Protein AF-X1HV99-F1 (afdb_monomer)

Organism: NCBI:txid412755

Secondary structure (DSSP, 8-state):
-HHHHHHHHHHHHHHHHHTTT--HHHHHHHHHHHHHHHHHHHHHH-

InterPro domains:
  IPR014995 Protein of unknown function DUF1844 [PF08899] (2-43)

Solvent-accessible surface area (backbone atoms only — not comparable to full-atom values): 2702 Å² total; per-residue (Å²): 119,65,68,61,53,52,51,50,54,51,51,49,54,47,45,67,73,34,64,89,7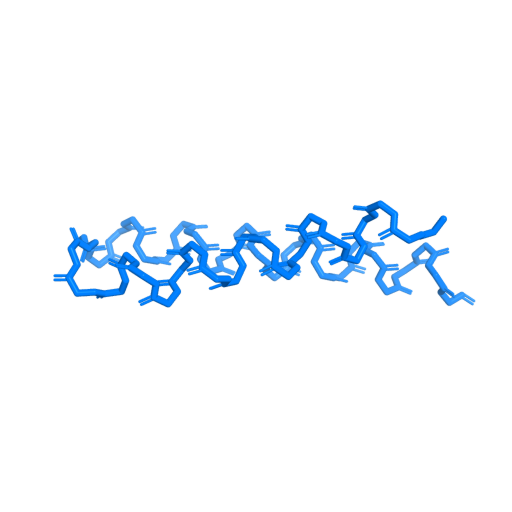6,47,52,77,66,55,45,51,52,52,53,51,52,52,49,52,54,49,52,52,45,52,67,72,76,104

Radius of gyration: 11.32 Å; Cα contacts (8 Å, |Δi|>4): 13; chains: 1; bounding box: 22×16×31 Å

pLDDT: mean 82.48, std 6.73, range [57.16, 89.31]

Mean predicted aligned error: 5.08 Å

Sequence (46 aa):
MDMAKYNIDMLEALQEKTKGNLTEQEGKVLENTLNEVRMAYVKVAG

Structure (mmCIF, N/CA/C/O backbone):
data_AF-X1HV99-F1
#
_entry.id   AF-X1HV99-F1
#
loop_
_atom_site.group_PDB
_atom_site.id
_atom_site.type_symbol
_atom_site.label_atom_id
_atom_site.label_alt_id
_atom_site.label_comp_id
_atom_site.label_asym_id
_atom_site.label_entity_id
_atom_site.label_seq_id
_atom_site.pdbx_PDB_ins_code
_atom_site.Cartn_x
_atom_site.Cartn_y
_atom_site.Cartn_z
_atom_site.occupancy
_atom_site.B_iso_or_equiv
_atom_site.auth_seq_id
_atom_site.auth_comp_id
_atom_site.auth_asym_id
_atom_site.auth_atom_id
_atom_site.pdbx_PDB_model_num
ATOM 1 N N . MET A 1 1 ? 12.164 -2.520 -13.666 1.00 59.00 1 MET A N 1
ATOM 2 C CA . MET A 1 1 ? 10.689 -2.409 -13.674 1.00 59.00 1 MET A CA 1
ATOM 3 C C . MET A 1 1 ? 10.038 -3.448 -12.759 1.00 59.00 1 MET A C 1
ATOM 5 O O . MET A 1 1 ? 9.040 -3.125 -12.131 1.00 59.00 1 MET A O 1
ATOM 9 N N . ASP A 1 2 ? 10.607 -4.648 -12.603 1.00 68.19 2 ASP A N 1
ATOM 10 C CA . ASP A 1 2 ? 9.970 -5.739 -11.837 1.00 68.19 2 ASP A CA 1
ATOM 11 C C . ASP A 1 2 ? 9.874 -5.507 -10.324 1.00 68.19 2 ASP A C 1
ATOM 13 O O . ASP A 1 2 ? 8.887 -5.894 -9.710 1.00 68.19 2 ASP A O 1
ATOM 17 N N . MET A 1 3 ? 10.835 -4.798 -9.723 1.00 74.94 3 MET A N 1
ATOM 18 C CA . MET A 1 3 ? 10.816 -4.507 -8.279 1.00 74.94 3 MET A CA 1
ATOM 19 C C . MET A 1 3 ? 9.620 -3.649 -7.848 1.00 74.94 3 MET A C 1
ATOM 21 O O . MET A 1 3 ? 9.087 -3.829 -6.760 1.00 74.94 3 MET A O 1
ATOM 25 N N . ALA A 1 4 ? 9.176 -2.720 -8.698 1.00 79.31 4 ALA A N 1
ATOM 26 C CA . ALA A 1 4 ? 8.033 -1.869 -8.380 1.00 79.31 4 ALA A CA 1
ATOM 27 C C . ALA A 1 4 ? 6.714 -2.654 -8.437 1.00 79.31 4 ALA A C 1
ATOM 29 O O . ALA A 1 4 ? 5.875 -2.494 -7.556 1.00 79.31 4 ALA A O 1
ATOM 30 N N . LYS A 1 5 ? 6.575 -3.562 -9.410 1.00 80.50 5 LYS A N 1
ATOM 31 C CA . LYS A 1 5 ? 5.439 -4.486 -9.484 1.00 80.50 5 LYS A CA 1
ATOM 32 C C . LYS A 1 5 ? 5.421 -5.448 -8.297 1.00 80.50 5 LYS A C 1
ATOM 34 O O . LYS A 1 5 ? 4.394 -5.593 -7.654 1.00 80.50 5 LYS A O 1
ATOM 39 N N . TYR A 1 6 ? 6.582 -5.998 -7.942 1.00 85.62 6 TYR A N 1
ATOM 40 C CA . TYR A 1 6 ? 6.741 -6.861 -6.773 1.00 85.62 6 TYR A CA 1
ATOM 41 C C . TYR A 1 6 ? 6.364 -6.151 -5.464 1.00 85.62 6 TYR A C 1
ATOM 43 O O . TYR A 1 6 ? 5.692 -6.727 -4.614 1.00 85.62 6 TYR A O 1
ATOM 51 N N . ASN A 1 7 ? 6.745 -4.878 -5.309 1.00 83.38 7 ASN A N 1
ATOM 52 C CA . ASN A 1 7 ? 6.350 -4.078 -4.150 1.00 83.38 7 ASN A CA 1
ATOM 53 C C . ASN A 1 7 ? 4.837 -3.820 -4.107 1.00 83.38 7 ASN A C 1
ATOM 55 O O . ASN A 1 7 ? 4.261 -3.856 -3.024 1.00 83.38 7 ASN A O 1
ATOM 59 N N . ILE A 1 8 ? 4.191 -3.590 -5.255 1.00 86.56 8 ILE A N 1
ATOM 60 C CA . ILE A 1 8 ? 2.729 -3.443 -5.336 1.00 86.56 8 ILE A CA 1
ATOM 61 C C . ILE A 1 8 ? 2.041 -4.749 -4.943 1.00 86.56 8 ILE A C 1
ATOM 63 O O . ILE A 1 8 ? 1.176 -4.724 -4.073 1.00 86.56 8 ILE A O 1
ATOM 67 N N . ASP A 1 9 ? 2.466 -5.875 -5.515 1.00 88.12 9 ASP A N 1
ATOM 68 C CA . ASP A 1 9 ? 1.897 -7.192 -5.212 1.00 88.12 9 ASP A CA 1
ATOM 69 C C . ASP A 1 9 ? 2.088 -7.548 -3.725 1.00 88.12 9 ASP A C 1
ATOM 71 O O . ASP A 1 9 ? 1.188 -8.084 -3.079 1.00 88.12 9 ASP A O 1
ATOM 75 N N . MET A 1 10 ? 3.238 -7.197 -3.136 1.00 87.69 10 MET A N 1
ATOM 76 C CA . MET A 1 10 ? 3.501 -7.411 -1.710 1.00 87.69 10 MET A CA 1
ATOM 77 C C . MET A 1 10 ? 2.626 -6.525 -0.813 1.00 87.69 10 MET A C 1
ATOM 79 O O . MET A 1 10 ? 2.108 -7.003 0.197 1.00 87.69 10 MET A O 1
ATOM 83 N N . LEU A 1 11 ? 2.443 -5.250 -1.166 1.00 85.62 11 LEU A N 1
ATOM 84 C CA . LEU A 1 11 ? 1.560 -4.337 -0.436 1.00 85.62 11 LEU A CA 1
ATOM 85 C C . LEU A 1 11 ? 0.088 -4.757 -0.550 1.00 85.62 11 LEU A C 1
ATOM 87 O O . LEU A 1 11 ? -0.649 -4.658 0.427 1.00 85.62 11 LEU A O 1
ATOM 91 N N . GLU A 1 12 ? -0.328 -5.277 -1.702 1.00 86.50 12 GLU A N 1
ATOM 92 C CA . GLU A 1 12 ? -1.680 -5.791 -1.920 1.00 86.50 12 GLU A CA 1
ATOM 93 C C . GLU A 1 12 ? -1.930 -7.070 -1.109 1.00 86.50 12 GLU A C 1
ATOM 95 O O . GLU A 1 12 ? -2.926 -7.169 -0.394 1.00 86.50 12 GLU A O 1
ATOM 100 N N . ALA A 1 13 ? -0.966 -7.995 -1.090 1.00 88.94 13 ALA A N 1
ATOM 101 C CA . ALA A 1 13 ? -1.023 -9.175 -0.232 1.00 88.94 13 ALA A CA 1
ATOM 102 C C . ALA A 1 13 ? -1.071 -8.807 1.265 1.00 88.94 13 ALA A C 1
ATOM 104 O O . ALA A 1 13 ? -1.748 -9.473 2.053 1.00 88.94 13 ALA A O 1
ATOM 105 N N . LEU A 1 14 ? -0.365 -7.748 1.679 1.00 83.88 14 LEU A N 1
ATOM 106 C CA . LEU A 1 14 ? -0.452 -7.211 3.038 1.00 83.88 14 LEU A CA 1
ATOM 107 C C . LEU A 1 14 ? -1.823 -6.588 3.303 1.00 83.88 14 LEU A C 1
ATOM 109 O O . LEU A 1 14 ? -2.383 -6.845 4.365 1.00 83.88 14 LEU A O 1
ATOM 113 N N . GLN A 1 15 ? -2.393 -5.836 2.359 1.00 82.75 15 GLN A N 1
ATOM 114 C CA . GLN A 1 15 ? -3.744 -5.282 2.479 1.00 82.75 15 GLN A CA 1
ATOM 115 C C . GLN A 1 15 ? -4.781 -6.395 2.637 1.00 82.75 15 GLN A C 1
ATOM 117 O O . GLN A 1 15 ? -5.598 -6.327 3.549 1.00 82.75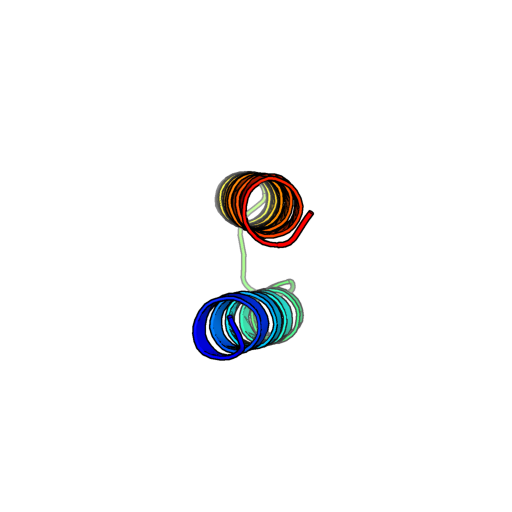 15 GLN A O 1
ATOM 122 N N . GLU A 1 16 ? -4.732 -7.448 1.820 1.00 84.06 16 GLU A N 1
ATOM 123 C CA . GLU A 1 16 ? -5.649 -8.586 1.945 1.00 84.06 16 GLU A CA 1
ATOM 124 C C . GLU A 1 16 ? -5.505 -9.294 3.295 1.00 84.06 16 GLU A C 1
ATOM 126 O O . GLU A 1 16 ? -6.504 -9.589 3.952 1.00 84.06 16 GLU A O 1
ATOM 131 N N . LYS A 1 17 ? -4.268 -9.5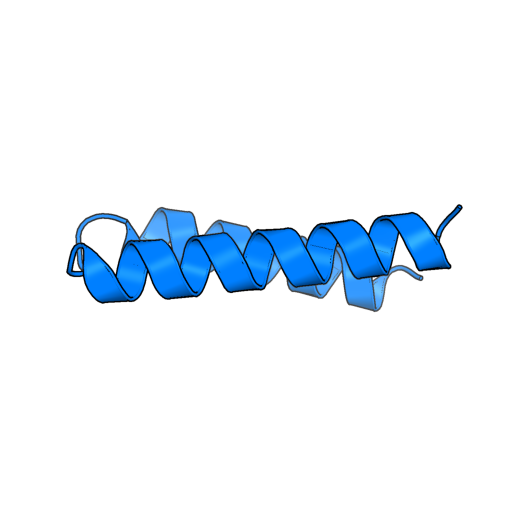07 3.756 1.00 84.38 17 LYS A N 1
ATOM 132 C CA . LYS A 1 17 ? -3.993 -10.130 5.061 1.00 84.38 17 LYS A CA 1
ATOM 133 C C . LYS A 1 17 ? -4.397 -9.250 6.244 1.00 84.38 17 LYS A C 1
ATOM 135 O O . LYS A 1 17 ? -4.665 -9.778 7.322 1.00 84.38 17 LYS A O 1
ATOM 140 N N . THR A 1 18 ? -4.426 -7.931 6.071 1.00 81.88 18 THR A N 1
ATOM 141 C CA . THR A 1 18 ? -4.717 -6.968 7.145 1.00 81.88 18 THR A CA 1
ATOM 142 C C . THR A 1 18 ? -6.134 -6.395 7.078 1.00 81.88 18 THR A C 1
ATOM 144 O O . THR A 1 18 ? -6.583 -5.826 8.064 1.00 81.88 18 THR A O 1
ATOM 147 N N . LYS A 1 19 ? -6.908 -6.631 6.009 1.00 75.50 19 LYS A N 1
ATOM 148 C CA . LYS A 1 19 ? -8.262 -6.076 5.789 1.00 75.50 19 LYS A CA 1
ATOM 149 C C . LYS A 1 19 ? -9.257 -6.309 6.937 1.00 75.50 19 LYS A C 1
ATOM 151 O O . LYS A 1 19 ? -10.170 -5.514 7.109 1.00 75.50 19 LYS A O 1
ATOM 156 N N . GLY A 1 20 ? -9.090 -7.382 7.715 1.00 76.44 20 GLY A N 1
ATOM 157 C CA . GLY A 1 20 ? -9.912 -7.684 8.899 1.00 76.44 20 GLY A CA 1
ATOM 158 C C . GLY A 1 20 ? -9.358 -7.172 10.237 1.00 76.44 20 GLY A C 1
ATOM 159 O O . GLY A 1 20 ? -10.050 -7.269 11.244 1.00 76.44 20 GLY A O 1
ATOM 160 N N . ASN A 1 21 ? -8.130 -6.648 10.253 1.00 79.31 21 ASN A N 1
ATOM 161 C CA . ASN A 1 21 ? -7.437 -6.124 11.437 1.00 79.31 21 ASN A CA 1
ATOM 162 C C . ASN A 1 21 ? -7.220 -4.603 11.386 1.00 79.31 21 ASN A C 1
ATOM 164 O O . ASN A 1 21 ? -6.756 -4.030 12.368 1.00 79.31 21 ASN A O 1
ATOM 168 N N . LEU A 1 22 ? -7.512 -3.961 10.252 1.00 80.44 22 LEU A N 1
ATOM 169 C CA . LEU A 1 22 ? -7.352 -2.522 10.065 1.00 80.44 22 LEU A CA 1
ATOM 170 C C . LEU A 1 22 ? -8.607 -1.782 10.517 1.00 80.44 22 LEU A C 1
ATOM 172 O O . LEU A 1 22 ? -9.733 -2.159 10.187 1.00 80.44 22 LEU A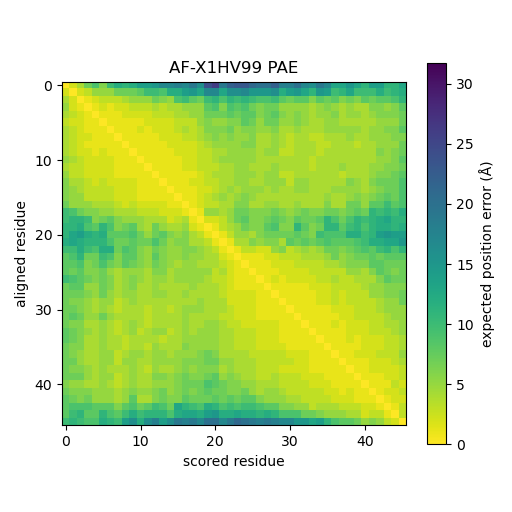 O 1
ATOM 176 N N . THR A 1 23 ? -8.402 -0.673 11.214 1.00 82.94 23 THR A N 1
ATOM 177 C CA . THR A 1 23 ? -9.453 0.324 11.427 1.00 82.94 23 THR A CA 1
ATOM 178 C C . THR A 1 23 ? -9.774 1.051 10.112 1.00 82.94 23 THR A C 1
ATOM 180 O O . THR A 1 23 ? -8.953 1.091 9.194 1.00 82.94 23 THR A O 1
ATOM 183 N N . GLU A 1 24 ? -10.959 1.665 9.991 1.00 82.62 24 GLU A N 1
ATOM 184 C CA . GLU A 1 24 ? -11.371 2.375 8.761 1.00 82.62 24 GLU A CA 1
ATOM 185 C C . GLU A 1 24 ? -10.357 3.433 8.291 1.00 82.62 24 GLU A C 1
ATOM 187 O O . GLU A 1 24 ? -10.185 3.640 7.088 1.00 82.62 24 GLU A O 1
ATOM 192 N N . GLN A 1 25 ? -9.668 4.097 9.226 1.00 85.69 25 GLN A N 1
ATOM 193 C CA . GLN A 1 25 ? -8.606 5.045 8.890 1.00 85.69 25 GLN A CA 1
ATOM 194 C C . GLN A 1 25 ? -7.381 4.351 8.298 1.00 85.69 25 GLN A C 1
ATOM 196 O O . GLN A 1 25 ? -6.881 4.792 7.265 1.00 85.69 25 GLN A O 1
ATOM 201 N N . GLU A 1 26 ? -6.904 3.273 8.919 1.00 83.50 26 GLU A N 1
ATOM 202 C CA . GLU A 1 26 ? -5.726 2.544 8.440 1.00 83.50 26 GLU A CA 1
ATOM 203 C C . GLU A 1 26 ? -5.998 1.891 7.081 1.00 83.50 26 GLU A C 1
ATOM 205 O O . GLU A 1 26 ? -5.147 1.947 6.196 1.00 83.50 26 GLU A O 1
ATOM 210 N N . GLY A 1 27 ? -7.211 1.366 6.876 1.00 83.56 27 GLY A N 1
ATOM 211 C CA . GLY A 1 27 ? -7.657 0.846 5.584 1.00 83.56 27 GLY A CA 1
ATOM 212 C C . GLY A 1 27 ? -7.630 1.910 4.487 1.00 83.56 27 GLY A C 1
ATOM 213 O O . GLY A 1 27 ? -7.058 1.672 3.426 1.00 83.56 27 GLY A O 1
ATOM 214 N N . LYS A 1 28 ? -8.162 3.108 4.763 1.00 86.44 28 LYS A N 1
ATOM 215 C CA . LYS A 1 28 ? -8.120 4.239 3.819 1.00 86.44 28 LYS A CA 1
ATOM 216 C C . LYS A 1 28 ? -6.703 4.694 3.495 1.00 86.44 28 LYS A C 1
ATOM 218 O O . LYS A 1 28 ? -6.416 5.002 2.343 1.00 86.44 28 LYS A O 1
ATOM 223 N N . VAL A 1 29 ? -5.825 4.774 4.495 1.00 87.19 29 VAL A N 1
ATOM 224 C CA . VAL A 1 29 ? -4.425 5.166 4.279 1.00 87.19 29 VAL A CA 1
ATOM 225 C C . VAL A 1 29 ? -3.725 4.129 3.408 1.00 87.19 29 VAL A C 1
ATOM 227 O O . VAL A 1 29 ? -3.105 4.497 2.414 1.00 87.19 29 VAL A O 1
ATOM 230 N N . LEU A 1 30 ? -3.888 2.845 3.726 1.00 84.19 30 LEU A N 1
ATOM 231 C CA . LEU A 1 30 ? -3.266 1.754 2.984 1.00 84.19 30 LEU A CA 1
ATOM 232 C C . LEU A 1 30 ? -3.762 1.694 1.532 1.00 84.19 30 LEU A C 1
ATOM 234 O O . LEU A 1 30 ? -2.960 1.556 0.612 1.00 84.19 30 LEU A O 1
ATOM 238 N N . GLU A 1 31 ? -5.068 1.858 1.318 1.00 85.56 31 GLU A N 1
ATOM 23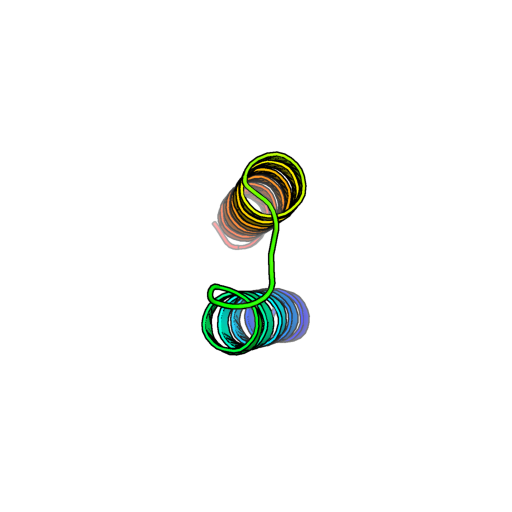9 C CA . GLU A 1 31 ? -5.687 1.881 -0.009 1.00 85.56 31 GLU A CA 1
ATOM 240 C C . GLU A 1 31 ? -5.236 3.095 -0.837 1.00 85.56 31 GLU A C 1
ATOM 242 O O . GLU A 1 31 ? -4.900 2.953 -2.016 1.00 85.56 31 GLU A O 1
ATOM 247 N N . ASN A 1 32 ? -5.144 4.277 -0.218 1.00 89.31 32 ASN A N 1
ATOM 248 C CA . ASN A 1 32 ? -4.610 5.475 -0.870 1.00 89.31 32 ASN A CA 1
ATOM 249 C C . ASN A 1 32 ? -3.140 5.296 -1.264 1.00 89.31 32 ASN A C 1
ATOM 251 O O . ASN A 1 32 ? -2.781 5.569 -2.408 1.00 89.31 32 ASN A O 1
ATOM 255 N N . THR A 1 33 ? -2.300 4.782 -0.361 1.00 87.38 33 THR A N 1
ATOM 256 C CA . THR A 1 33 ? -0.885 4.521 -0.653 1.00 87.38 33 THR A CA 1
ATOM 257 C C . THR A 1 33 ? -0.726 3.485 -1.766 1.00 87.38 33 THR A C 1
ATOM 259 O O . THR A 1 33 ? 0.061 3.695 -2.686 1.00 87.38 33 THR A O 1
ATOM 262 N N . LEU A 1 34 ? -1.496 2.391 -1.747 1.00 86.31 34 LEU A N 1
ATOM 263 C CA . LEU A 1 34 ? -1.442 1.376 -2.802 1.00 86.31 34 LEU A CA 1
ATOM 264 C C . LEU A 1 34 ? -1.826 1.962 -4.170 1.00 86.31 34 LEU A C 1
ATOM 266 O O . LEU A 1 34 ? -1.163 1.688 -5.174 1.00 86.31 34 LEU A O 1
ATOM 270 N N . ASN A 1 35 ? -2.864 2.803 -4.204 1.00 88.38 35 ASN A N 1
ATOM 271 C CA . ASN A 1 35 ? -3.293 3.497 -5.416 1.00 88.38 35 ASN A CA 1
ATOM 272 C C . ASN A 1 35 ? -2.227 4.464 -5.939 1.00 88.38 35 ASN A C 1
ATOM 274 O O . ASN A 1 35 ? -1.935 4.452 -7.135 1.00 88.38 35 ASN A O 1
ATOM 278 N N . GLU A 1 36 ? -1.605 5.262 -5.071 1.00 88.88 36 GLU A N 1
ATOM 279 C CA . GLU A 1 36 ? -0.520 6.170 -5.461 1.00 88.88 36 GLU A CA 1
ATOM 280 C C . GLU A 1 36 ? 0.665 5.411 -6.065 1.00 88.88 36 GLU A C 1
ATOM 282 O O . GLU A 1 36 ? 1.145 5.767 -7.145 1.00 88.88 36 GLU A O 1
ATOM 287 N N . VAL A 1 37 ? 1.100 4.326 -5.417 1.00 86.25 37 VAL A N 1
ATOM 288 C CA . VAL A 1 37 ? 2.226 3.507 -5.888 1.00 86.25 37 VAL A CA 1
ATOM 289 C C . VAL A 1 37 ? 1.876 2.805 -7.207 1.00 86.25 37 VAL A C 1
ATOM 291 O O . VAL A 1 37 ? 2.709 2.775 -8.114 1.00 86.25 37 VAL A O 1
ATOM 294 N N . ARG A 1 38 ? 0.635 2.322 -7.378 1.00 85.81 38 ARG A N 1
ATOM 295 C CA . ARG A 1 38 ? 0.140 1.789 -8.662 1.00 85.81 38 ARG A CA 1
ATOM 296 C C . ARG A 1 38 ? 0.160 2.825 -9.770 1.00 85.81 38 ARG A C 1
ATOM 298 O O . ARG A 1 38 ? 0.672 2.538 -10.849 1.00 85.81 38 ARG A O 1
ATOM 305 N N . MET A 1 39 ? -0.380 4.018 -9.527 1.00 87.50 39 MET A N 1
ATO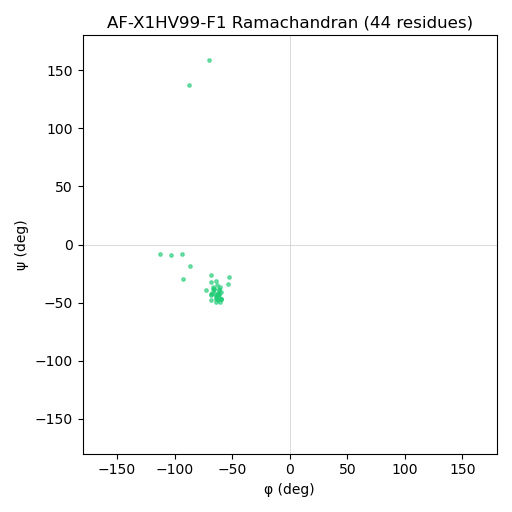M 306 C CA . MET A 1 39 ? -0.385 5.078 -10.536 1.00 87.50 3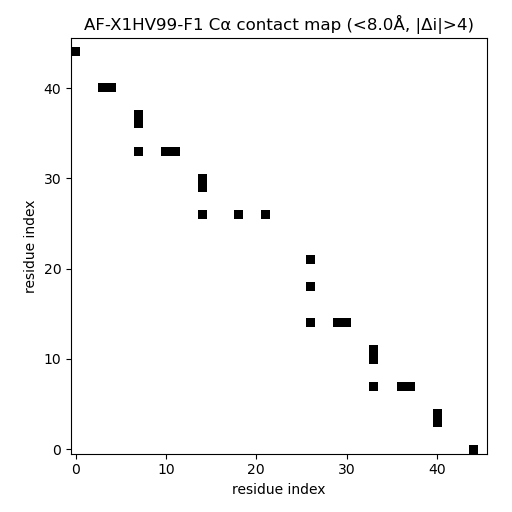9 MET A CA 1
ATOM 307 C C . MET A 1 39 ? 1.034 5.502 -10.904 1.00 87.50 39 MET A C 1
ATOM 309 O O . MET A 1 39 ? 1.320 5.696 -12.084 1.00 87.50 39 MET A O 1
ATOM 313 N N . ALA A 1 40 ? 1.926 5.629 -9.917 1.00 85.69 40 ALA A N 1
ATOM 314 C CA . ALA A 1 40 ? 3.331 5.945 -10.146 1.00 85.69 40 ALA A CA 1
ATOM 315 C C . ALA A 1 40 ? 4.018 4.852 -10.974 1.00 85.69 40 ALA A C 1
ATOM 317 O O . ALA A 1 40 ? 4.721 5.164 -11.931 1.00 85.69 40 ALA A O 1
ATOM 318 N N . TYR A 1 41 ? 3.761 3.578 -10.670 1.00 84.00 41 TYR A N 1
ATOM 319 C CA . TYR A 1 41 ? 4.282 2.460 -11.450 1.00 84.00 41 TYR A CA 1
ATOM 320 C C . TYR A 1 41 ? 3.771 2.472 -12.890 1.00 84.00 41 TYR A C 1
ATOM 322 O 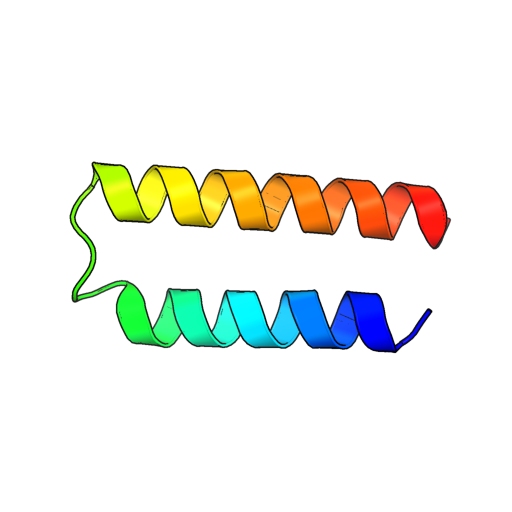O . TYR A 1 41 ? 4.580 2.385 -13.803 1.00 84.00 41 TYR A O 1
ATOM 330 N N . VAL A 1 42 ? 2.465 2.649 -13.113 1.00 84.44 42 VAL A N 1
ATOM 331 C CA . VAL A 1 42 ? 1.882 2.729 -14.464 1.00 84.44 42 VAL A CA 1
ATOM 332 C C . VAL A 1 42 ? 2.449 3.917 -15.247 1.00 84.44 42 VAL A C 1
ATOM 334 O O . VAL A 1 42 ? 2.745 3.773 -16.426 1.00 84.44 42 VAL A O 1
ATOM 337 N N . LYS A 1 43 ? 2.667 5.067 -14.595 1.00 82.56 43 LYS A N 1
ATOM 338 C CA . LYS A 1 43 ? 3.298 6.248 -15.211 1.00 82.56 43 LYS A CA 1
ATOM 339 C C . LYS A 1 43 ? 4.749 6.035 -15.633 1.00 82.56 43 LYS A C 1
ATOM 341 O O . LYS A 1 43 ? 5.205 6.724 -16.534 1.00 82.56 43 LYS A O 1
ATOM 346 N N . VAL A 1 44 ? 5.485 5.193 -14.912 1.00 81.31 44 VAL A N 1
ATOM 347 C CA . VAL A 1 44 ? 6.912 4.932 -15.165 1.00 81.31 44 VAL A CA 1
ATOM 348 C C . VAL A 1 44 ? 7.099 3.722 -16.083 1.00 81.31 44 VAL A C 1
ATOM 350 O O . VAL A 1 44 ? 8.091 3.647 -16.800 1.00 81.31 44 VAL A O 1
ATOM 353 N N . ALA A 1 45 ? 6.174 2.761 -16.039 1.00 74.56 45 ALA A N 1
ATOM 354 C CA . ALA A 1 45 ? 6.192 1.549 -16.850 1.00 74.56 45 ALA A CA 1
ATOM 355 C C . ALA A 1 45 ? 5.542 1.723 -18.236 1.00 74.56 45 ALA A C 1
ATOM 357 O O . ALA A 1 45 ? 5.782 0.881 -19.100 1.00 74.56 45 ALA A O 1
ATOM 358 N N . GLY A 1 46 ? 4.717 2.759 -18.425 1.00 57.16 46 GLY A N 1
ATOM 359 C CA . GLY A 1 46 ? 4.181 3.191 -19.72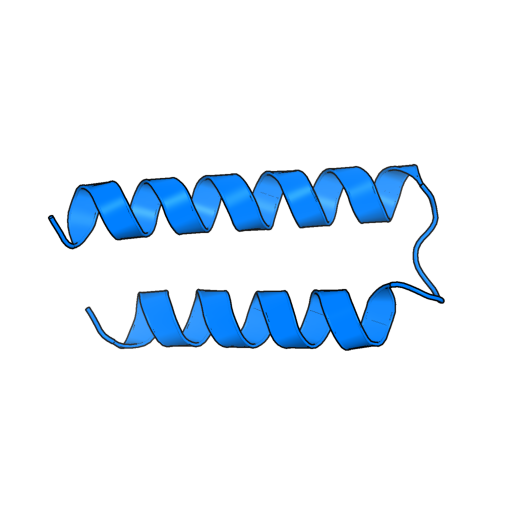2 1.00 57.16 46 GLY A CA 1
ATOM 360 C C . GLY A 1 46 ? 5.101 4.176 -20.425 1.00 57.16 46 GLY A C 1
ATOM 361 O O . GLY A 1 46 ? 5.126 4.131 -21.673 1.00 57.16 46 GLY A O 1
#

Nearest PDB structures (foldseek):
  5me8-assembly1_B  TM=9.617E-01  e=6.715E+00  Homo sapiens
  5nwk-assembly1_H  TM=8.291E-01  e=4.431E+00  Nicotiana tabacum

Foldseek 3Di:
DVVLVVVLVVLVVVLVVCVVVDDPVRNVVSVVVSVVSVVVCVVVVD